Protein AF-A0A962V4N2-F1 (afdb_monomer)

Radius of gyration: 18.61 Å; Cα contacts (8 Å, |Δi|>4): 239; chains: 1; bounding box: 53×38×56 Å

Structure (mmCIF, N/CA/C/O backbone):
data_AF-A0A962V4N2-F1
#
_entry.id   AF-A0A962V4N2-F1
#
loop_
_atom_site.group_PDB
_atom_site.id
_atom_site.type_symbol
_atom_site.label_atom_id
_atom_site.label_alt_id
_atom_site.label_comp_id
_atom_site.label_asym_id
_atom_site.label_entity_id
_atom_site.label_seq_id
_atom_site.pdbx_PDB_ins_code
_atom_site.Cartn_x
_atom_site.Cartn_y
_atom_site.Cartn_z
_atom_site.occupancy
_atom_site.B_iso_or_equiv
_atom_site.auth_seq_id
_atom_site.auth_comp_id
_atom_site.auth_asym_id
_atom_site.auth_atom_id
_atom_site.pdbx_PDB_model_num
ATOM 1 N N . ASP A 1 1 ? -38.564 -11.977 -38.281 1.00 40.84 1 ASP A N 1
ATOM 2 C CA . ASP A 1 1 ? -37.226 -12.580 -38.420 1.00 40.84 1 ASP A CA 1
ATOM 3 C C . ASP A 1 1 ? -36.234 -11.695 -37.681 1.00 40.84 1 ASP A C 1
ATOM 5 O O . ASP A 1 1 ? -35.772 -10.714 -38.234 1.00 40.84 1 ASP A O 1
ATOM 9 N N . ASN A 1 2 ? -36.136 -11.725 -36.350 1.00 35.6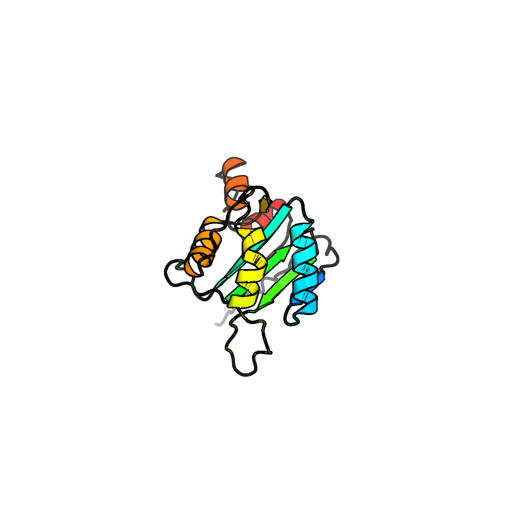9 2 ASN A N 1
ATOM 10 C CA . ASN A 1 2 ? -35.555 -12.769 -35.499 1.00 35.69 2 ASN A CA 1
ATOM 11 C C . ASN A 1 2 ? -34.309 -13.420 -36.109 1.00 35.69 2 ASN A C 1
ATOM 13 O O . ASN A 1 2 ? -34.449 -14.371 -36.862 1.00 35.69 2 ASN A O 1
ATOM 17 N N . ASP A 1 3 ? -33.128 -12.929 -35.730 1.00 38.16 3 ASP A N 1
ATOM 18 C CA . ASP A 1 3 ? -32.067 -13.835 -35.300 1.00 38.16 3 ASP A CA 1
ATOM 19 C C . ASP A 1 3 ? -31.132 -13.164 -34.288 1.00 38.16 3 ASP A C 1
ATOM 21 O O . ASP A 1 3 ? -30.413 -12.201 -34.549 1.00 38.16 3 ASP A O 1
ATOM 25 N N . ASN A 1 4 ? -31.238 -13.690 -33.074 1.00 39.47 4 ASN A N 1
ATOM 26 C CA . ASN A 1 4 ? -30.560 -13.318 -31.851 1.00 39.47 4 ASN A CA 1
ATOM 27 C C . ASN A 1 4 ? -29.319 -14.209 -31.719 1.00 39.47 4 ASN A C 1
ATOM 29 O O . ASN A 1 4 ? -29.412 -15.321 -31.201 1.00 39.47 4 ASN A O 1
ATOM 33 N N . ALA A 1 5 ? -28.161 -13.747 -32.187 1.00 37.78 5 ALA A N 1
ATOM 34 C CA . ALA A 1 5 ? -26.896 -14.440 -31.964 1.00 37.78 5 ALA A CA 1
ATOM 35 C C . ALA A 1 5 ? -26.243 -13.928 -30.670 1.00 37.78 5 ALA A C 1
ATOM 37 O O . ALA A 1 5 ? -25.378 -13.054 -30.679 1.00 37.78 5 ALA A O 1
ATOM 38 N N . LYS A 1 6 ? -26.677 -14.488 -29.534 1.00 36.00 6 LYS A N 1
ATOM 39 C CA . LYS A 1 6 ? -25.934 -14.431 -28.270 1.00 36.00 6 LYS A CA 1
ATOM 40 C C . LYS A 1 6 ? -24.615 -15.188 -28.446 1.00 36.00 6 LYS A C 1
ATOM 42 O O . LYS A 1 6 ? -24.590 -16.413 -28.387 1.00 36.00 6 LYS A O 1
ATOM 47 N N . GLY A 1 7 ? -23.524 -14.455 -28.643 1.00 29.81 7 GLY A N 1
ATOM 48 C CA . GLY A 1 7 ? -22.175 -14.976 -28.458 1.00 29.81 7 GLY A CA 1
ATOM 49 C C . GLY A 1 7 ? -21.923 -15.195 -26.971 1.00 29.81 7 GLY A C 1
ATOM 50 O O . GLY A 1 7 ? -21.587 -14.262 -26.249 1.00 29.81 7 GLY A O 1
ATOM 51 N N . THR A 1 8 ? -22.126 -16.420 -26.497 1.00 31.84 8 THR A N 1
ATOM 52 C CA . THR A 1 8 ? -21.687 -16.858 -25.172 1.00 31.84 8 THR A CA 1
ATOM 53 C C . THR A 1 8 ? -20.171 -17.032 -25.208 1.00 31.84 8 THR A C 1
ATOM 55 O O . THR A 1 8 ? -19.670 -18.116 -25.503 1.00 31.84 8 THR A O 1
ATOM 58 N N . GLY A 1 9 ? -19.434 -15.948 -24.962 1.00 30.20 9 GLY A N 1
ATOM 59 C CA . GLY A 1 9 ? -18.017 -16.030 -24.633 1.00 30.20 9 GLY A CA 1
ATOM 60 C C . GLY A 1 9 ? -17.889 -16.709 -23.277 1.00 30.20 9 GLY A C 1
ATOM 61 O O . GLY A 1 9 ? -18.187 -16.102 -22.253 1.00 30.20 9 GLY A O 1
ATOM 62 N N . SER A 1 10 ? -17.530 -17.992 -23.278 1.00 32.84 10 SER A N 1
ATOM 63 C CA . SER A 1 10 ? -17.130 -18.705 -22.073 1.00 32.84 10 SER A CA 1
ATOM 64 C C . SER A 1 10 ? -15.880 -18.026 -21.531 1.00 32.84 10 SER A C 1
ATOM 66 O O . SER A 1 10 ? -14.800 -18.161 -22.109 1.00 32.84 10 SER A O 1
ATOM 68 N N . ASP A 1 11 ? -16.037 -17.265 -20.456 1.00 40.06 11 ASP A N 1
ATOM 69 C CA . ASP A 1 11 ? -14.917 -16.647 -19.772 1.00 40.06 11 ASP A CA 1
ATOM 70 C C . ASP A 1 11 ? -14.190 -17.724 -18.961 1.00 40.06 11 ASP A C 1
ATOM 72 O O . ASP A 1 11 ? -14.441 -17.949 -17.780 1.00 40.06 11 ASP A O 1
ATOM 76 N N . THR A 1 12 ? -13.344 -18.492 -19.643 1.00 35.44 12 THR A N 1
ATOM 77 C CA . THR A 1 12 ? -12.423 -19.414 -18.990 1.00 35.44 12 THR A CA 1
ATOM 78 C C . THR A 1 12 ? -11.305 -18.578 -18.384 1.00 35.44 12 THR A C 1
ATOM 80 O O . THR A 1 12 ? -10.364 -18.185 -19.078 1.00 35.44 12 THR A O 1
ATOM 83 N N . ALA A 1 13 ? -11.437 -18.269 -17.093 1.00 44.91 13 ALA A N 1
ATOM 84 C CA . ALA A 1 13 ? -10.310 -17.877 -16.261 1.00 44.91 13 ALA A CA 1
ATOM 85 C C . ALA A 1 13 ? -9.249 -18.984 -16.366 1.00 44.91 13 ALA A C 1
ATOM 87 O O . ALA A 1 13 ? -9.507 -20.138 -16.018 1.00 44.91 13 ALA A O 1
ATOM 88 N N . ALA A 1 14 ? -8.095 -18.649 -16.941 1.00 43.16 14 ALA A N 1
ATOM 89 C CA . ALA A 1 14 ? -6.956 -19.548 -16.984 1.00 43.16 14 ALA A CA 1
ATOM 90 C C . ALA A 1 14 ? -6.366 -19.634 -15.574 1.00 43.16 14 ALA A C 1
ATOM 92 O O . ALA A 1 14 ? -6.106 -18.626 -14.922 1.00 43.16 14 ALA A O 1
ATOM 93 N N . THR A 1 15 ? -6.240 -20.865 -15.097 1.00 47.41 15 THR A N 1
ATOM 94 C CA . THR A 1 15 ? -5.679 -21.241 -13.807 1.00 47.41 15 THR A CA 1
ATOM 95 C C . THR A 1 15 ? -4.167 -21.404 -13.954 1.00 47.41 15 THR A C 1
ATOM 97 O O . THR A 1 15 ? -3.700 -22.484 -14.330 1.00 47.41 15 THR A O 1
ATOM 100 N N . GLY A 1 16 ? -3.395 -20.365 -13.625 1.00 49.38 16 GLY A N 1
ATOM 101 C CA . GLY A 1 16 ? -2.039 -20.575 -13.107 1.00 49.38 16 GLY A CA 1
ATOM 102 C C . GLY A 1 16 ? -2.098 -21.477 -11.861 1.00 49.38 16 GLY A C 1
ATOM 103 O O . GLY A 1 16 ? -3.190 -21.660 -11.307 1.00 49.38 16 GLY A O 1
ATOM 104 N N . PRO A 1 17 ? -0.989 -22.098 -11.412 1.00 44.53 17 PRO A N 1
ATOM 105 C CA . PRO A 1 17 ? -1.034 -22.908 -10.202 1.00 44.53 17 PRO A CA 1
ATOM 106 C C . PRO A 1 17 ? -1.558 -22.017 -9.079 1.00 44.53 17 PRO A C 1
ATOM 108 O O . PRO A 1 17 ? -0.932 -21.012 -8.746 1.00 44.53 17 PRO A O 1
ATOM 111 N N . ALA A 1 18 ? -2.735 -22.355 -8.550 1.00 51.75 18 ALA A N 1
ATOM 112 C CA . ALA A 1 18 ? -3.250 -21.750 -7.340 1.00 51.75 18 ALA A CA 1
ATOM 113 C C . ALA A 1 18 ? -2.258 -22.130 -6.242 1.00 51.75 18 ALA A C 1
ATOM 115 O O . ALA A 1 18 ? -2.332 -23.217 -5.673 1.00 51.75 18 ALA A O 1
ATOM 116 N N . ALA A 1 19 ? -1.255 -21.280 -6.024 1.00 58.72 19 ALA A N 1
ATOM 117 C CA . ALA A 1 19 ? -0.562 -21.265 -4.754 1.00 58.72 19 ALA A CA 1
ATOM 118 C C . ALA A 1 19 ? -1.657 -21.168 -3.685 1.00 58.72 19 ALA A C 1
ATOM 120 O O . ALA A 1 19 ? -2.626 -20.434 -3.891 1.00 58.72 19 ALA A O 1
ATOM 121 N N . ASP A 1 20 ? -1.555 -21.938 -2.602 1.00 77.19 20 ASP A N 1
ATOM 122 C CA . ASP A 1 20 ? -2.449 -21.742 -1.462 1.00 77.19 20 ASP A CA 1
ATOM 123 C C . ASP A 1 20 ? -2.354 -20.263 -1.060 1.00 77.19 20 ASP A C 1
ATOM 125 O O . ASP A 1 20 ? -1.293 -19.791 -0.650 1.00 77.19 20 ASP A O 1
ATOM 129 N N . MET A 1 21 ? -3.435 -19.516 -1.298 1.00 88.50 21 MET A N 1
ATOM 130 C CA . MET A 1 21 ? -3.514 -18.090 -1.002 1.00 88.50 21 MET A CA 1
ATOM 131 C C . MET A 1 21 ? -4.066 -17.930 0.414 1.00 88.50 21 MET A C 1
ATOM 133 O O . MET A 1 21 ? -5.220 -18.274 0.667 1.00 88.50 21 MET A O 1
ATOM 137 N N . ASP A 1 22 ? -3.250 -17.407 1.325 1.00 94.81 22 ASP A N 1
ATOM 138 C CA . ASP A 1 22 ? -3.643 -17.035 2.684 1.00 94.81 22 ASP A CA 1
ATOM 139 C C . ASP A 1 22 ? -3.789 -15.513 2.779 1.00 94.81 22 ASP A C 1
ATOM 141 O O . ASP A 1 22 ? -2.830 -14.773 3.026 1.00 94.81 22 ASP A O 1
ATOM 145 N N . TYR A 1 23 ? -5.009 -15.044 2.522 1.00 96.50 23 TYR A N 1
ATOM 146 C CA . TYR A 1 23 ? -5.371 -13.633 2.609 1.00 96.50 23 TYR A CA 1
ATOM 147 C C . TYR A 1 23 ? -6.212 -13.384 3.855 1.00 96.50 23 TYR A C 1
ATOM 149 O O . TYR A 1 23 ? -7.309 -13.926 4.008 1.00 96.50 23 TYR A O 1
ATOM 157 N N . GLN A 1 24 ? -5.695 -12.539 4.742 1.00 98.00 24 GLN A N 1
ATOM 158 C CA . GLN A 1 24 ? -6.270 -12.298 6.060 1.00 98.00 24 GLN A CA 1
ATOM 159 C C . GLN A 1 24 ? -6.921 -10.917 6.124 1.00 98.00 24 GLN A C 1
ATOM 161 O O . GLN A 1 24 ? -6.305 -9.914 5.769 1.00 98.00 24 GLN A O 1
ATOM 166 N N . ILE A 1 25 ? -8.152 -10.853 6.630 1.00 98.12 25 ILE A N 1
ATOM 167 C CA . ILE A 1 25 ? -8.798 -9.588 6.994 1.00 98.12 25 ILE A CA 1
ATOM 168 C C . ILE A 1 25 ? -8.493 -9.320 8.467 1.00 98.12 25 ILE A C 1
ATOM 170 O O . ILE A 1 25 ? -8.826 -10.125 9.336 1.00 98.12 25 ILE A O 1
ATOM 174 N N . ILE A 1 26 ? -7.847 -8.194 8.744 1.00 98.38 26 ILE A N 1
ATOM 175 C CA . ILE A 1 26 ? -7.315 -7.848 10.059 1.00 98.38 26 ILE A CA 1
ATOM 176 C C . ILE A 1 26 ? -8.234 -6.830 10.735 1.00 98.38 26 ILE A C 1
ATOM 178 O O . ILE A 1 26 ? -8.077 -5.624 10.565 1.00 98.38 26 ILE A O 1
ATOM 182 N N . THR A 1 27 ? -9.193 -7.324 11.516 1.00 97.69 27 THR A N 1
ATOM 183 C CA . THR A 1 27 ? -10.077 -6.497 12.363 1.00 97.69 27 THR A CA 1
ATOM 184 C C . THR A 1 27 ? -9.684 -6.524 13.840 1.00 97.69 27 THR A C 1
ATOM 186 O O . THR A 1 27 ? -10.172 -5.716 14.620 1.00 97.69 27 THR A O 1
ATOM 189 N N . GLU A 1 28 ? -8.792 -7.437 14.230 1.00 97.88 28 GLU A N 1
ATOM 190 C CA . GLU A 1 28 ? -8.372 -7.652 15.616 1.00 97.88 28 GLU A CA 1
ATOM 191 C C . GLU A 1 28 ? -6.982 -7.068 15.878 1.00 97.88 28 GLU A C 1
ATOM 193 O O . GLU A 1 28 ? -6.038 -7.293 15.114 1.00 97.88 28 GLU A O 1
ATOM 198 N N . GLN A 1 29 ? -6.826 -6.386 17.016 1.00 98.06 29 GLN A N 1
ATOM 199 C CA . GLN A 1 29 ? -5.575 -5.722 17.397 1.00 98.06 29 GLN A CA 1
ATOM 200 C C . GLN A 1 29 ? -4.390 -6.701 17.469 1.00 98.06 29 GLN A C 1
ATOM 202 O O . GLN A 1 29 ? -3.293 -6.395 17.006 1.00 98.06 29 GLN A O 1
ATOM 207 N N . SER A 1 30 ? -4.610 -7.908 17.995 1.00 98.12 30 SER A N 1
ATOM 208 C CA . SER A 1 30 ? -3.568 -8.938 18.110 1.00 98.12 30 SER A CA 1
ATOM 209 C C . SER A 1 30 ? -3.076 -9.441 16.748 1.00 98.12 30 SER A C 1
ATOM 211 O O . SER A 1 30 ? -1.887 -9.713 16.574 1.00 98.12 30 SER A O 1
ATOM 213 N N . ALA A 1 31 ? -3.974 -9.534 15.765 1.00 98.25 31 ALA A N 1
ATOM 214 C CA . ALA A 1 31 ? -3.628 -9.916 14.402 1.00 98.25 31 ALA A CA 1
ATOM 215 C C . ALA A 1 31 ? -2.854 -8.793 13.693 1.00 98.25 31 ALA A C 1
ATOM 217 O O . ALA A 1 31 ? -1.881 -9.064 12.986 1.00 98.25 31 ALA A O 1
ATOM 218 N N . PHE A 1 32 ? -3.222 -7.532 13.940 1.00 98.62 32 PHE A N 1
ATOM 219 C CA . PHE A 1 32 ? -2.476 -6.376 13.444 1.00 98.62 32 PHE A CA 1
ATOM 220 C C . PHE A 1 32 ? -1.057 -6.312 14.018 1.00 98.62 32 PHE A C 1
ATOM 222 O O . PHE A 1 32 ? -0.100 -6.163 13.262 1.00 98.62 32 PHE A O 1
ATOM 229 N N . GLU A 1 33 ? -0.892 -6.503 15.327 1.00 98.44 33 GLU A N 1
ATOM 230 C CA . GLU A 1 33 ? 0.427 -6.542 15.973 1.00 98.44 33 GLU A CA 1
ATOM 231 C C . GLU A 1 33 ? 1.305 -7.669 15.424 1.00 98.44 33 GLU A C 1
ATOM 233 O O . GLU A 1 33 ? 2.501 -7.475 15.188 1.00 98.44 33 GLU A O 1
ATOM 238 N N . HIS A 1 34 ? 0.712 -8.836 15.157 1.00 98.44 34 HIS A N 1
ATOM 239 C CA . HIS A 1 34 ? 1.416 -9.940 14.515 1.00 98.44 34 HIS A CA 1
ATOM 240 C C . HIS A 1 34 ? 1.940 -9.550 13.125 1.00 98.44 34 HIS A C 1
ATOM 242 O O . HIS A 1 34 ? 3.115 -9.768 12.823 1.00 98.44 34 HIS A O 1
ATOM 248 N N . TRP A 1 35 ? 1.105 -8.927 12.291 1.00 98.56 35 TRP A N 1
ATOM 249 C CA . TRP A 1 35 ? 1.521 -8.456 10.969 1.00 98.56 35 TRP A CA 1
ATOM 250 C C . TRP A 1 35 ? 2.537 -7.319 11.032 1.00 98.56 35 TRP A C 1
ATOM 252 O O . TRP A 1 35 ? 3.507 -7.338 10.277 1.00 98.56 35 TRP A O 1
ATOM 262 N N . LEU A 1 36 ? 2.399 -6.382 11.968 1.00 98.56 36 LEU A N 1
ATOM 263 C CA . LEU A 1 36 ? 3.372 -5.311 12.168 1.00 98.56 36 LEU A CA 1
ATOM 264 C C . LEU A 1 36 ? 4.773 -5.871 12.452 1.00 98.56 36 LEU A C 1
ATOM 266 O O . LEU A 1 36 ? 5.748 -5.421 11.849 1.00 98.56 36 LEU A O 1
ATOM 270 N N . LEU A 1 37 ? 4.880 -6.894 13.306 1.00 98.50 37 LEU A N 1
ATOM 271 C CA . LEU A 1 37 ? 6.151 -7.571 13.580 1.00 98.50 37 LEU A CA 1
ATOM 272 C C . LEU A 1 37 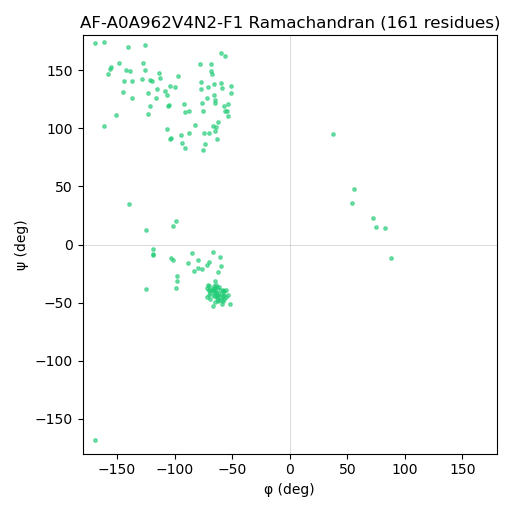? 6.727 -8.246 12.330 1.00 98.50 37 LEU A C 1
ATOM 274 O O . LEU A 1 37 ? 7.926 -8.133 12.068 1.00 98.50 37 LEU A O 1
ATOM 278 N N . ARG A 1 38 ? 5.883 -8.913 11.534 1.00 98.44 38 ARG A N 1
ATOM 279 C CA . ARG A 1 38 ? 6.303 -9.525 10.264 1.00 98.44 38 ARG A CA 1
ATOM 280 C C . ARG A 1 38 ? 6.863 -8.481 9.300 1.00 98.44 38 ARG A C 1
ATOM 282 O O . ARG A 1 38 ? 7.930 -8.692 8.731 1.00 98.44 38 ARG A O 1
ATOM 289 N N . LEU A 1 39 ? 6.186 -7.343 9.159 1.00 98.56 39 LEU A N 1
ATOM 290 C CA . LEU A 1 39 ? 6.625 -6.250 8.291 1.00 98.56 39 LEU A CA 1
ATOM 291 C C . LEU A 1 39 ? 7.935 -5.618 8.776 1.00 98.56 39 LEU A C 1
ATOM 293 O O . LEU A 1 39 ? 8.806 -5.300 7.973 1.00 98.56 39 LEU A O 1
ATOM 297 N N . GLN A 1 40 ? 8.117 -5.477 10.092 1.00 98.25 40 GLN A N 1
ATOM 298 C CA . GLN A 1 40 ? 9.366 -4.976 10.673 1.00 98.25 40 GLN A CA 1
ATOM 299 C C . GLN A 1 40 ? 10.558 -5.906 10.409 1.00 98.25 40 GLN A C 1
ATOM 301 O O . GLN A 1 40 ? 11.683 -5.420 10.248 1.00 98.25 40 GLN A O 1
ATOM 306 N N . GLN A 1 41 ? 10.331 -7.220 10.379 1.00 98.25 41 GLN A N 1
ATOM 307 C CA . GLN A 1 41 ? 11.362 -8.236 10.141 1.00 98.25 41 GLN A CA 1
ATOM 308 C C . GLN A 1 41 ? 11.664 -8.458 8.656 1.00 98.25 41 GLN A C 1
ATOM 310 O O . GLN A 1 41 ? 12.756 -8.920 8.329 1.00 98.25 41 GLN A O 1
ATOM 315 N N . ALA A 1 42 ? 10.728 -8.127 7.767 1.00 98.19 42 ALA A N 1
ATOM 316 C CA . ALA A 1 42 ? 10.907 -8.283 6.334 1.00 98.19 42 ALA A CA 1
ATOM 317 C C . ALA A 1 42 ? 12.003 -7.346 5.794 1.00 98.19 42 ALA A C 1
ATOM 319 O O . ALA A 1 42 ? 12.085 -6.169 6.158 1.00 98.19 42 ALA A O 1
ATOM 320 N N . GLU A 1 43 ? 12.840 -7.871 4.897 1.00 97.31 43 GLU A N 1
ATOM 321 C CA . GLU A 1 43 ? 13.798 -7.057 4.139 1.00 97.31 43 GLU A CA 1
ATOM 322 C C . GLU A 1 43 ? 13.080 -6.175 3.110 1.0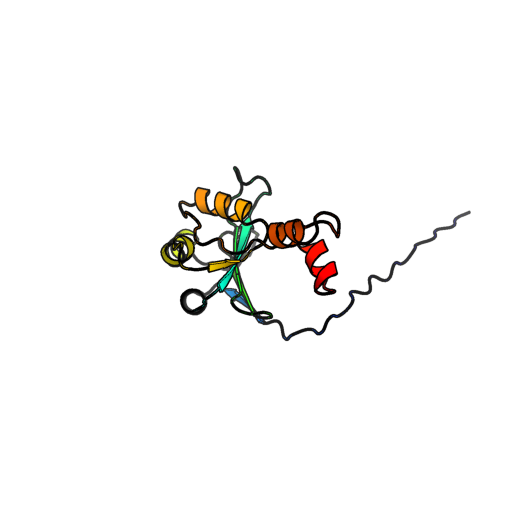0 97.31 43 GLU A C 1
ATOM 324 O O . GLU A 1 43 ? 13.477 -5.033 2.894 1.00 97.31 43 GLU A O 1
ATOM 329 N N . LEU A 1 44 ? 12.002 -6.701 2.522 1.00 98.50 44 LEU A N 1
ATOM 330 C CA . LEU A 1 44 ? 11.126 -6.055 1.551 1.00 98.50 44 LEU A CA 1
ATOM 331 C C . LEU A 1 44 ? 9.685 -6.510 1.797 1.00 98.50 44 LEU A C 1
ATOM 333 O O . LEU A 1 44 ? 9.450 -7.692 2.046 1.00 98.50 44 LEU A O 1
ATOM 337 N N . PHE A 1 45 ? 8.722 -5.601 1.667 1.00 98.69 45 PHE A N 1
ATOM 338 C CA . PHE A 1 45 ? 7.301 -5.949 1.654 1.00 98.69 45 PHE A CA 1
ATOM 339 C C . PHE A 1 45 ? 6.537 -5.150 0.595 1.00 98.69 45 PHE A C 1
ATOM 341 O O . PHE A 1 45 ? 6.901 -4.016 0.271 1.00 98.69 45 PHE A O 1
ATOM 348 N N . ALA A 1 46 ? 5.486 -5.757 0.048 1.00 98.62 46 ALA A N 1
ATOM 349 C CA . ALA A 1 46 ? 4.508 -5.078 -0.784 1.00 98.62 46 ALA A CA 1
ATOM 350 C C . ALA A 1 46 ? 3.557 -4.255 0.090 1.00 98.62 46 ALA A C 1
ATOM 352 O O . ALA A 1 46 ? 3.153 -4.719 1.159 1.00 98.62 46 ALA A O 1
ATOM 353 N N . PHE A 1 47 ? 3.213 -3.059 -0.373 1.00 98.31 47 PHE A N 1
ATOM 354 C CA . PHE A 1 47 ? 2.332 -2.112 0.300 1.00 98.31 47 PHE A CA 1
ATOM 355 C C . PHE A 1 47 ? 1.367 -1.482 -0.701 1.00 98.31 47 PHE A C 1
ATOM 357 O O . PHE A 1 47 ? 1.787 -1.153 -1.812 1.00 98.31 47 PHE A O 1
ATOM 364 N N . ASP A 1 48 ? 0.119 -1.287 -0.283 1.00 98.44 48 ASP A N 1
ATOM 365 C CA . ASP A 1 48 ? -0.919 -0.655 -1.095 1.00 98.44 48 ASP A CA 1
ATOM 366 C C . ASP A 1 48 ? -2.019 -0.021 -0.219 1.00 98.44 48 ASP A C 1
ATOM 368 O O . ASP A 1 48 ? -2.246 -0.428 0.932 1.00 98.44 48 ASP A O 1
ATOM 372 N N . THR A 1 49 ? -2.668 1.016 -0.750 1.00 98.38 49 THR A N 1
ATOM 373 C CA . THR A 1 49 ? -3.744 1.770 -0.096 1.00 98.38 49 THR A CA 1
ATOM 374 C C . THR A 1 49 ? -5.070 1.608 -0.831 1.00 98.38 49 THR A C 1
ATOM 376 O O . THR A 1 49 ? -5.166 1.822 -2.033 1.00 98.38 49 THR A O 1
ATOM 379 N N . GLU A 1 50 ? -6.135 1.348 -0.074 1.00 98.00 50 GLU A N 1
ATOM 380 C CA . GLU A 1 50 ? -7.507 1.390 -0.583 1.00 98.00 50 GLU A CA 1
ATOM 381 C C . GLU A 1 50 ? -8.155 2.715 -0.199 1.00 98.00 50 GLU A C 1
ATOM 383 O O . GLU A 1 50 ? -8.040 3.158 0.951 1.00 98.00 50 GLU A O 1
ATOM 388 N N . THR A 1 51 ? -8.851 3.356 -1.138 1.00 97.69 51 THR A N 1
ATOM 389 C CA . THR A 1 51 ? -9.351 4.723 -0.950 1.00 97.69 51 THR A CA 1
ATOM 390 C C . THR A 1 51 ? -10.751 4.952 -1.509 1.00 97.69 51 THR A C 1
ATOM 392 O O . THR A 1 51 ? -11.313 4.139 -2.239 1.00 97.69 51 THR A O 1
ATOM 395 N N . THR A 1 52 ? -11.326 6.106 -1.175 1.00 95.38 52 THR A N 1
ATOM 396 C CA . THR A 1 52 ? -12.650 6.526 -1.654 1.00 95.38 52 THR A CA 1
ATOM 397 C C . THR A 1 52 ? -12.662 7.101 -3.076 1.00 95.38 52 THR A C 1
ATOM 399 O O . THR A 1 52 ? -13.739 7.293 -3.642 1.00 95.38 52 THR A O 1
ATOM 402 N N . SER A 1 53 ? -11.505 7.438 -3.661 1.00 93.50 53 SER A N 1
ATOM 403 C CA . SER A 1 53 ? -11.441 8.193 -4.920 1.00 93.50 53 SER A CA 1
ATOM 404 C C . SER A 1 53 ? -10.126 8.002 -5.666 1.00 93.50 53 SER A C 1
ATOM 406 O O . SER A 1 53 ? -9.060 7.962 -5.069 1.00 93.50 53 SER A O 1
ATOM 408 N N . LEU A 1 54 ? -10.175 8.029 -6.998 1.00 89.75 54 LEU A N 1
ATOM 409 C CA . LEU A 1 54 ? -8.976 8.063 -7.845 1.00 89.75 54 LEU A CA 1
ATOM 410 C C . LEU A 1 54 ? -8.240 9.419 -7.805 1.00 89.75 54 LEU A C 1
ATOM 412 O O . LEU A 1 54 ? -7.078 9.497 -8.206 1.00 89.75 54 LEU A O 1
ATOM 416 N N . ASP A 1 55 ? -8.894 10.492 -7.350 1.00 89.69 55 ASP A N 1
ATOM 417 C CA . ASP A 1 55 ? -8.253 11.795 -7.144 1.00 89.69 55 ASP A CA 1
ATOM 418 C C . ASP A 1 55 ? -7.534 11.810 -5.79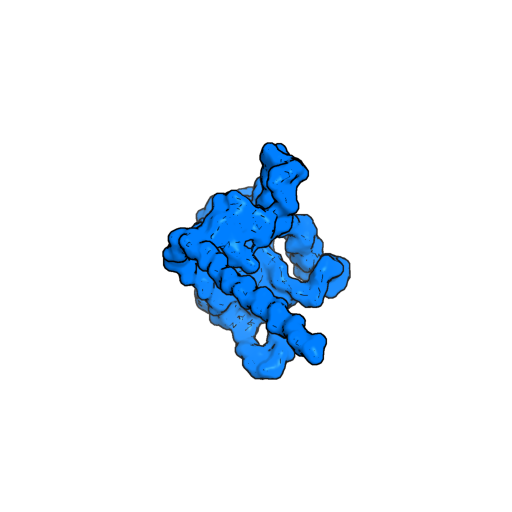1 1.00 89.69 55 ASP A C 1
ATOM 420 O O . ASP A 1 55 ? -8.163 11.984 -4.747 1.00 89.69 55 ASP A O 1
ATOM 424 N N . TYR A 1 56 ? -6.207 11.664 -5.810 1.00 83.38 56 TYR A N 1
ATOM 425 C CA . TYR A 1 56 ? -5.374 11.622 -4.603 1.00 83.38 56 TYR A CA 1
ATOM 426 C C . TYR A 1 56 ? -5.459 12.893 -3.738 1.00 83.38 56 TYR A C 1
ATOM 428 O O . TYR A 1 56 ? -5.099 12.851 -2.564 1.00 83.38 56 TYR A O 1
ATOM 436 N N . MET A 1 57 ? -5.934 14.023 -4.278 1.00 84.44 57 MET A N 1
ATOM 437 C CA . MET A 1 57 ? -6.143 15.249 -3.494 1.00 84.44 57 MET A CA 1
ATOM 438 C C . MET A 1 57 ? -7.406 15.184 -2.623 1.00 84.44 57 MET A C 1
ATOM 440 O O . MET A 1 57 ? -7.522 15.948 -1.668 1.00 84.44 57 MET A O 1
ATOM 444 N N . GLN A 1 58 ? -8.353 14.305 -2.964 1.00 88.88 58 GLN A N 1
ATOM 445 C CA . GLN A 1 58 ? -9.643 14.137 -2.281 1.00 88.88 58 GLN A CA 1
ATOM 446 C C . GLN A 1 58 ? -9.821 12.735 -1.686 1.00 88.88 58 GLN A C 1
ATOM 448 O O . GLN A 1 58 ? -10.795 12.487 -0.981 1.00 88.88 58 GLN A O 1
ATOM 453 N N . ALA A 1 59 ? -8.914 11.810 -2.002 1.00 92.25 59 ALA A N 1
ATOM 454 C CA . ALA A 1 59 ? -8.962 10.434 -1.551 1.00 92.25 59 ALA A CA 1
ATOM 455 C C . ALA A 1 59 ? -8.811 10.346 -0.029 1.00 92.25 59 ALA A C 1
ATOM 457 O O . ALA A 1 59 ? -7.823 10.808 0.551 1.00 92.25 59 ALA A O 1
ATOM 458 N N . GLU A 1 60 ? -9.782 9.699 0.607 1.00 93.38 60 GLU A N 1
ATOM 459 C CA . GLU A 1 60 ? -9.691 9.288 2.002 1.00 93.38 60 GLU A CA 1
ATOM 460 C C . GLU A 1 60 ? -9.250 7.829 2.081 1.00 93.38 60 GLU A C 1
ATOM 462 O O . GLU A 1 60 ? -9.611 7.015 1.231 1.00 93.38 60 GLU A O 1
ATOM 467 N N . LEU A 1 61 ? -8.459 7.507 3.106 1.00 97.06 61 LEU A N 1
ATOM 468 C CA . LEU A 1 61 ? -7.949 6.160 3.321 1.00 97.06 61 LEU A CA 1
ATOM 469 C C . LEU A 1 61 ? -9.057 5.267 3.886 1.00 97.06 61 LEU A C 1
ATOM 471 O O . LEU A 1 61 ? -9.558 5.555 4.975 1.00 97.06 61 LEU A O 1
ATOM 475 N N . VAL A 1 62 ? -9.362 4.185 3.167 1.00 98.19 62 VAL A N 1
ATOM 476 C CA . VAL A 1 62 ? -10.360 3.158 3.510 1.00 98.19 62 VAL A CA 1
ATOM 477 C C . VAL A 1 62 ? -9.718 1.930 4.142 1.00 98.19 62 VAL A C 1
ATOM 479 O O . VAL A 1 62 ? -10.278 1.350 5.075 1.00 98.19 62 VAL A O 1
ATOM 482 N N . GLY A 1 63 ? -8.535 1.541 3.672 1.00 98.44 63 GLY A N 1
ATOM 483 C CA . GLY A 1 63 ? -7.797 0.408 4.212 1.00 98.44 63 GLY A CA 1
ATOM 484 C C . GLY A 1 63 ? -6.372 0.333 3.685 1.00 98.44 63 GLY A C 1
ATOM 485 O O . GLY A 1 63 ? -5.972 1.103 2.814 1.00 98.44 63 GLY A O 1
ATOM 486 N N . LEU A 1 64 ? -5.603 -0.592 4.244 1.00 98.62 64 LEU A N 1
ATOM 487 C CA . LEU A 1 64 ? -4.201 -0.822 3.898 1.00 98.62 64 LEU A CA 1
ATOM 488 C C . LEU A 1 64 ? -4.003 -2.301 3.600 1.00 98.62 64 LEU A C 1
ATOM 490 O O . LEU A 1 64 ? -4.574 -3.139 4.302 1.00 98.62 64 LEU A O 1
ATOM 494 N N . SER A 1 65 ? -3.172 -2.630 2.617 1.00 98.62 65 SER A N 1
ATOM 495 C CA . SER A 1 65 ? -2.796 -4.014 2.357 1.00 98.62 65 SER A CA 1
ATOM 496 C C . SER A 1 65 ? -1.284 -4.217 2.338 1.00 98.62 65 SER A C 1
ATOM 498 O O . SER A 1 65 ? -0.503 -3.306 2.044 1.00 98.62 65 SER A O 1
ATOM 500 N N . PHE A 1 66 ? -0.870 -5.423 2.727 1.00 98.44 66 PHE A N 1
ATOM 501 C CA . PHE A 1 66 ? 0.535 -5.797 2.821 1.00 98.44 66 PHE A CA 1
ATOM 502 C C . PHE A 1 66 ? 0.772 -7.234 2.377 1.00 98.44 66 PHE A C 1
ATOM 504 O O . PHE A 1 66 ? -0.057 -8.111 2.611 1.00 98.44 66 PHE A O 1
ATOM 511 N N . SER A 1 67 ? 1.961 -7.499 1.842 1.00 98.44 67 SER A N 1
ATOM 512 C CA . SER A 1 67 ? 2.453 -8.860 1.619 1.00 98.44 67 SER A CA 1
ATOM 513 C C . SER A 1 67 ? 3.962 -8.925 1.841 1.00 98.44 67 SER A C 1
ATOM 515 O O . SER A 1 67 ? 4.712 -8.103 1.322 1.00 98.44 67 SER A O 1
ATOM 517 N N . VAL A 1 68 ? 4.423 -9.903 2.624 1.00 97.88 68 VAL A N 1
ATOM 518 C CA . VAL A 1 68 ? 5.862 -10.169 2.834 1.00 97.88 68 VAL A CA 1
ATOM 519 C C . VAL A 1 68 ? 6.365 -11.350 1.999 1.00 97.88 68 VAL A C 1
ATOM 521 O O . VAL A 1 68 ? 7.570 -11.545 1.880 1.00 97.88 68 VAL A O 1
ATOM 524 N N . GLN A 1 69 ? 5.453 -12.147 1.431 1.00 96.00 69 GLN A N 1
ATOM 525 C CA . GLN A 1 69 ? 5.769 -13.285 0.572 1.00 96.00 69 GLN A CA 1
ATOM 526 C C . GLN A 1 69 ? 4.606 -13.624 -0.364 1.00 96.00 69 GLN A C 1
ATOM 528 O O . GLN A 1 69 ? 3.441 -13.411 -0.032 1.00 96.00 69 GLN A O 1
ATOM 533 N N . ALA A 1 70 ? 4.926 -14.183 -1.533 1.00 94.38 70 ALA A N 1
ATOM 534 C CA . ALA A 1 70 ? 3.925 -14.587 -2.514 1.00 94.38 70 ALA A CA 1
ATOM 535 C C . ALA A 1 70 ? 2.941 -15.608 -1.920 1.00 94.38 70 ALA A C 1
ATOM 537 O O . ALA A 1 70 ? 3.355 -16.568 -1.276 1.00 94.38 70 ALA A O 1
ATOM 538 N N . GLY A 1 71 ? 1.648 -15.397 -2.166 1.00 93.69 71 GLY A N 1
ATOM 539 C CA . GLY A 1 71 ? 0.576 -16.233 -1.624 1.00 93.69 71 GLY A CA 1
ATOM 540 C C . GLY A 1 71 ? 0.069 -15.799 -0.248 1.00 93.69 71 GLY A C 1
ATOM 541 O O . GLY A 1 71 ? -0.999 -16.245 0.137 1.00 93.69 71 GLY A O 1
ATOM 542 N N . GLU A 1 72 ? 0.739 -14.883 0.457 1.00 96.81 72 GLU A N 1
ATOM 543 C CA . GLU A 1 72 ? 0.275 -14.403 1.764 1.00 96.81 72 GLU A CA 1
ATOM 544 C C . GLU A 1 72 ? 0.088 -12.891 1.781 1.00 96.81 72 GLU A C 1
ATOM 546 O O . GLU A 1 72 ? 0.995 -12.136 1.418 1.00 96.81 72 GLU A O 1
ATOM 551 N N . ALA A 1 73 ? -1.071 -12.435 2.248 1.00 98.06 73 ALA A N 1
ATOM 552 C CA . ALA A 1 73 ? -1.366 -11.014 2.358 1.00 98.06 73 ALA A CA 1
ATOM 553 C C . ALA A 1 73 ? -2.295 -10.708 3.534 1.00 98.06 73 ALA A C 1
ATOM 555 O O . ALA A 1 73 ? -3.074 -11.551 3.978 1.00 98.06 73 ALA A O 1
ATOM 556 N N . ALA A 1 74 ? -2.230 -9.472 4.014 1.00 98.56 74 ALA A N 1
ATOM 557 C CA . ALA A 1 74 ? -3.184 -8.927 4.965 1.00 98.56 74 ALA A CA 1
ATOM 558 C C . ALA A 1 74 ? -3.859 -7.692 4.397 1.00 98.56 74 ALA A C 1
ATOM 560 O O . ALA A 1 74 ? -3.204 -6.848 3.788 1.00 98.56 74 ALA A O 1
ATOM 561 N N . TYR A 1 75 ? -5.150 -7.571 4.680 1.00 98.75 75 TYR A N 1
ATOM 562 C CA . TYR A 1 75 ? -5.932 -6.366 4.484 1.00 98.75 75 TYR A CA 1
ATOM 563 C C . TYR A 1 75 ? -6.421 -5.843 5.833 1.00 98.75 75 TYR A C 1
ATOM 565 O O . TYR A 1 75 ? -7.057 -6.571 6.594 1.00 98.75 75 TYR A O 1
ATOM 573 N N . VAL A 1 76 ? -6.135 -4.577 6.125 1.00 98.75 76 VAL A N 1
ATOM 574 C CA . VAL A 1 76 ? -6.579 -3.871 7.328 1.00 98.75 76 VAL A CA 1
ATOM 575 C C . VAL A 1 76 ? -7.680 -2.880 6.924 1.00 98.75 76 VAL A C 1
ATOM 577 O O . VAL A 1 76 ? -7.358 -1.807 6.403 1.00 98.75 76 VAL A O 1
ATOM 580 N N . PRO A 1 77 ? -8.972 -3.214 7.110 1.00 98.50 77 PRO A N 1
ATOM 581 C CA . PRO A 1 77 ? -10.068 -2.269 6.903 1.00 98.50 77 PRO A CA 1
ATOM 582 C C . PRO A 1 77 ? -10.079 -1.208 8.013 1.00 98.50 77 PRO A C 1
ATOM 584 O O . PRO A 1 77 ? -9.927 -1.546 9.188 1.00 98.50 77 PRO A O 1
ATOM 587 N N . LEU A 1 78 ? -10.259 0.065 7.646 1.00 98.12 78 LEU A N 1
ATOM 588 C CA . LEU A 1 78 ? -10.185 1.198 8.580 1.00 98.12 78 LEU A CA 1
ATOM 589 C C . LEU A 1 78 ? -11.438 2.079 8.580 1.00 98.12 78 LEU A C 1
ATOM 591 O O . LEU A 1 78 ? -11.819 2.581 9.636 1.00 98.12 78 LEU A O 1
ATOM 595 N N . THR A 1 79 ? -12.062 2.320 7.421 1.00 97.50 79 THR A N 1
ATOM 596 C CA . THR A 1 79 ? -13.215 3.240 7.329 1.00 97.50 79 THR A CA 1
ATOM 597 C C . THR A 1 79 ? -14.335 2.761 6.405 1.00 97.50 79 THR A C 1
ATOM 599 O O . THR A 1 79 ? -14.983 3.571 5.745 1.00 97.50 79 THR A O 1
ATOM 602 N N . HIS A 1 80 ? -14.584 1.453 6.334 1.00 97.44 80 HIS A N 1
ATOM 603 C CA . HIS A 1 80 ? -15.795 0.945 5.680 1.00 97.44 80 HIS A CA 1
ATOM 604 C C . HIS A 1 80 ? -17.038 1.382 6.462 1.00 97.44 80 HIS A C 1
ATOM 606 O O . HIS A 1 80 ? -17.109 1.149 7.669 1.00 97.44 80 HIS A O 1
ATOM 612 N N . ASP A 1 81 ? -18.022 1.978 5.787 1.00 96.19 81 ASP A N 1
ATOM 613 C CA . ASP A 1 81 ? -19.169 2.656 6.414 1.00 96.19 81 ASP A CA 1
ATOM 614 C C . ASP A 1 81 ? -20.546 2.145 5.939 1.00 96.19 81 ASP A C 1
ATOM 616 O O . ASP A 1 81 ? -21.587 2.749 6.219 1.00 96.19 81 ASP A O 1
ATOM 620 N N . TYR A 1 82 ? -20.585 1.007 5.242 1.00 95.25 82 TYR A N 1
ATOM 621 C CA . TYR A 1 82 ? -21.835 0.410 4.775 1.00 95.25 82 TYR A CA 1
ATOM 622 C C . TYR A 1 82 ? -22.698 -0.135 5.936 1.00 95.25 82 TYR A C 1
ATOM 624 O O . TYR A 1 82 ? -22.180 -0.501 6.996 1.00 95.25 82 TYR A O 1
ATOM 632 N N . PRO A 1 83 ? -24.032 -0.249 5.761 1.00 96.88 83 PRO A N 1
ATOM 633 C CA . PRO A 1 83 ? -24.908 -0.800 6.792 1.00 96.88 83 PRO A CA 1
ATOM 634 C C . PRO A 1 83 ? -24.493 -2.215 7.214 1.00 96.88 83 PRO A C 1
ATOM 636 O O . PRO A 1 83 ? -24.506 -3.141 6.404 1.00 96.88 83 PRO A O 1
ATOM 639 N N . GLY A 1 84 ? -24.162 -2.384 8.495 1.00 95.19 84 GLY A N 1
ATOM 640 C CA . GLY A 1 84 ? -23.702 -3.663 9.040 1.00 95.19 84 GLY A CA 1
ATOM 641 C C . GLY A 1 84 ? -22.212 -3.945 8.836 1.00 95.19 84 GLY A C 1
ATOM 642 O O . GLY A 1 84 ? -21.807 -5.090 9.029 1.00 95.19 84 GLY A O 1
ATOM 643 N N . ALA A 1 85 ? -21.409 -2.939 8.464 1.00 94.38 85 ALA A N 1
ATOM 644 C CA . ALA A 1 85 ? -19.955 -3.050 8.470 1.00 94.38 85 ALA A CA 1
ATOM 645 C C . ALA A 1 85 ? -19.460 -3.575 9.833 1.00 94.38 85 ALA A C 1
ATOM 647 O O . ALA A 1 85 ? -19.901 -3.065 10.872 1.00 94.38 85 ALA A O 1
ATOM 648 N N . PRO A 1 86 ? -18.587 -4.601 9.848 1.00 93.56 86 PRO A N 1
ATOM 649 C CA . PRO A 1 86 ? -17.984 -5.092 11.079 1.00 93.56 86 PRO A CA 1
ATOM 650 C C . PRO A 1 86 ? -17.178 -4.009 11.801 1.00 93.56 86 PRO A C 1
ATOM 652 O O . PRO A 1 86 ? -16.808 -2.983 11.220 1.00 93.56 86 PRO A O 1
ATOM 655 N N . GLU A 1 87 ? -16.871 -4.273 13.070 1.00 95.75 87 GLU A N 1
ATOM 656 C CA . GLU A 1 87 ? -15.920 -3.462 13.824 1.00 95.75 87 GLU A CA 1
ATOM 657 C C . GLU A 1 87 ? -14.545 -3.484 13.138 1.00 95.75 87 GLU A C 1
ATOM 659 O O . GLU A 1 87 ? -14.104 -4.507 12.609 1.00 95.75 87 GLU A O 1
ATOM 664 N N . GLN A 1 88 ? -13.905 -2.320 13.100 1.00 98.31 88 GLN A N 1
ATOM 665 C CA . GLN A 1 88 ? -12.635 -2.072 12.427 1.00 98.31 88 GLN A CA 1
ATOM 666 C C . GLN A 1 88 ? -11.675 -1.419 13.414 1.00 98.31 88 GLN A C 1
ATOM 668 O O . GLN A 1 88 ? -12.098 -0.780 14.380 1.00 98.31 88 GLN A O 1
ATOM 673 N N . LEU A 1 89 ? -10.379 -1.560 13.152 1.00 98.25 89 LEU A N 1
ATOM 674 C CA . LEU A 1 89 ? -9.360 -0.896 13.952 1.00 98.25 89 LEU A CA 1
ATOM 675 C C . LEU A 1 89 ? -9.415 0.619 13.742 1.00 98.25 89 LEU A C 1
ATOM 677 O O . LEU A 1 89 ? -9.736 1.107 12.657 1.00 98.25 89 LEU A O 1
ATOM 681 N N . ASP A 1 90 ? -9.054 1.372 14.780 1.00 98.06 90 ASP A N 1
ATOM 682 C CA . ASP A 1 90 ? -8.979 2.825 14.678 1.00 98.06 90 ASP A CA 1
ATOM 683 C C . ASP A 1 90 ? -7.872 3.238 13.693 1.00 98.06 90 ASP A C 1
ATOM 685 O O . ASP A 1 90 ? -6.693 2.914 13.867 1.00 98.06 90 ASP A O 1
ATOM 689 N N . ARG A 1 91 ? -8.257 3.992 12.656 1.00 97.75 91 ARG A N 1
ATOM 690 C CA . ARG A 1 91 ? -7.348 4.457 11.597 1.00 97.75 91 ARG A CA 1
ATOM 691 C C . ARG A 1 91 ? -6.131 5.186 12.153 1.00 97.75 91 ARG A C 1
ATOM 693 O O . ARG A 1 91 ? -5.023 4.974 11.666 1.00 97.75 91 ARG A O 1
ATOM 700 N N . GLN A 1 92 ? -6.325 6.066 13.133 1.00 97.56 92 GLN A N 1
ATOM 701 C CA . GLN A 1 92 ? -5.235 6.874 13.664 1.00 97.56 92 GLN A CA 1
ATOM 702 C C . GLN A 1 92 ? -4.247 6.006 14.449 1.00 97.56 92 GLN A C 1
ATOM 704 O O . GLN A 1 92 ? -3.040 6.166 14.282 1.00 97.56 92 GLN A O 1
ATOM 709 N N . GLN A 1 93 ? -4.739 5.062 15.252 1.00 98.06 93 GLN A N 1
ATOM 710 C CA . GLN A 1 93 ? -3.898 4.117 15.990 1.00 98.06 93 GLN A CA 1
ATOM 711 C C . GLN A 1 93 ? -3.095 3.208 15.053 1.00 98.06 93 GLN A C 1
ATOM 713 O O . GLN A 1 93 ? -1.892 3.034 15.257 1.00 98.06 93 GLN A O 1
ATOM 718 N N . VAL A 1 94 ? -3.726 2.680 14.000 1.00 98.50 94 VAL A N 1
ATOM 719 C CA . VAL A 1 94 ? -3.050 1.850 12.991 1.00 98.50 94 VAL A CA 1
ATOM 720 C C . VAL A 1 94 ? -1.959 2.640 12.265 1.00 98.50 94 VAL A C 1
ATOM 722 O O . VAL A 1 94 ? -0.829 2.161 12.148 1.00 98.50 94 VAL A O 1
ATOM 725 N N . LEU A 1 95 ? -2.263 3.861 11.811 1.00 98.38 95 LEU A N 1
ATOM 726 C CA . LEU A 1 95 ? -1.287 4.706 11.121 1.00 98.38 95 LEU A CA 1
ATOM 727 C C . LEU A 1 95 ? -0.122 5.105 12.029 1.00 98.38 95 LEU A C 1
ATOM 729 O O . LEU A 1 95 ? 1.021 5.057 11.585 1.00 98.38 95 LEU A O 1
ATOM 733 N N . GLU A 1 96 ? -0.378 5.442 13.293 1.00 98.25 96 GLU A N 1
ATOM 734 C CA . GLU A 1 96 ? 0.682 5.776 14.249 1.00 98.25 96 GLU A CA 1
ATOM 735 C C . GLU A 1 96 ? 1.597 4.570 14.517 1.00 98.25 96 GLU A C 1
ATOM 737 O O . GLU A 1 96 ? 2.821 4.705 14.516 1.00 98.25 96 GLU A O 1
ATOM 742 N N . ALA A 1 97 ? 1.029 3.367 14.654 1.00 98.25 97 ALA A N 1
ATOM 743 C CA . ALA A 1 97 ? 1.803 2.139 14.829 1.00 98.25 97 ALA A CA 1
ATOM 744 C C . ALA A 1 97 ? 2.670 1.800 13.600 1.00 98.25 97 ALA A C 1
ATOM 746 O O . ALA A 1 97 ? 3.808 1.343 13.740 1.00 98.25 97 ALA A O 1
ATOM 747 N N . LEU A 1 98 ? 2.160 2.053 12.390 1.00 98.31 98 LEU A N 1
ATOM 748 C CA . LEU A 1 98 ? 2.888 1.843 11.135 1.00 98.31 98 LEU A CA 1
ATOM 749 C C . LEU A 1 98 ? 3.881 2.962 10.813 1.00 98.31 98 LEU A C 1
ATOM 751 O O . LEU A 1 98 ? 4.803 2.740 10.028 1.00 98.31 98 LEU A O 1
ATOM 755 N N . ARG A 1 99 ? 3.723 4.150 11.401 1.00 97.81 99 ARG A N 1
ATOM 756 C CA . ARG A 1 99 ? 4.455 5.361 11.018 1.00 97.81 99 ARG A CA 1
ATOM 757 C C . ARG A 1 99 ? 5.960 5.156 10.979 1.00 97.81 99 ARG A C 1
ATOM 759 O O . ARG A 1 99 ? 6.586 5.423 9.961 1.00 97.81 99 ARG A O 1
ATOM 766 N N . THR A 1 100 ? 6.526 4.607 12.054 1.00 97.06 100 THR A N 1
ATOM 767 C CA . THR A 1 100 ? 7.976 4.365 12.142 1.00 97.06 100 THR A CA 1
ATOM 768 C C . THR A 1 100 ? 8.463 3.476 10.998 1.00 97.06 100 THR A C 1
ATOM 770 O O . THR A 1 100 ? 9.515 3.731 10.426 1.00 97.06 100 THR A O 1
ATOM 773 N N . LEU A 1 101 ? 7.690 2.453 10.629 1.00 98.12 101 LEU A N 1
ATOM 774 C CA . LEU A 1 101 ? 8.033 1.537 9.545 1.00 98.12 101 LEU A CA 1
ATOM 775 C C . LEU A 1 101 ? 7.893 2.199 8.163 1.00 98.12 101 LEU A C 1
ATOM 777 O O . LEU A 1 101 ? 8.766 2.046 7.304 1.00 98.12 101 LEU A O 1
ATOM 781 N N . LEU A 1 102 ? 6.793 2.919 7.929 1.00 98.50 102 LEU A N 1
ATOM 782 C CA . LEU A 1 102 ? 6.493 3.536 6.635 1.00 98.50 102 LEU A CA 1
ATOM 783 C C . LEU A 1 102 ? 7.413 4.726 6.334 1.00 98.50 102 LEU A C 1
ATOM 785 O O . LEU A 1 102 ? 7.823 4.890 5.186 1.00 98.50 102 LEU A O 1
ATOM 789 N N . GLU A 1 103 ? 7.803 5.497 7.349 1.00 98.69 103 GLU A N 1
ATOM 790 C CA . GLU A 1 103 ? 8.690 6.661 7.212 1.00 98.69 103 GLU A CA 1
ATOM 791 C C . GLU A 1 103 ? 10.190 6.300 7.239 1.00 98.69 103 GLU A C 1
ATOM 793 O O . GLU A 1 103 ? 11.030 7.155 6.956 1.00 98.69 103 GLU A O 1
ATOM 798 N N . ASP A 1 104 ? 10.558 5.046 7.532 1.00 98.50 104 ASP A N 1
ATOM 799 C CA . ASP A 1 104 ? 11.956 4.596 7.530 1.00 98.50 104 ASP A CA 1
ATOM 800 C C . ASP A 1 104 ? 12.486 4.402 6.090 1.00 98.50 104 ASP A C 1
ATOM 802 O O . ASP A 1 104 ? 12.030 3.494 5.382 1.00 98.50 104 ASP A O 1
ATOM 806 N N . PRO A 1 105 ? 13.477 5.198 5.629 1.00 98.31 105 PRO A N 1
ATOM 807 C CA . PRO A 1 105 ? 14.035 5.070 4.284 1.00 98.31 105 PRO A CA 1
ATOM 808 C C . PRO A 1 105 ? 14.868 3.797 4.076 1.00 98.31 105 PRO A C 1
ATOM 810 O O . PRO A 1 105 ? 15.163 3.453 2.934 1.00 98.31 105 PRO A O 1
ATOM 813 N N . THR A 1 106 ? 15.265 3.111 5.151 1.00 97.75 106 THR A N 1
ATOM 814 C CA . THR A 1 106 ? 16.039 1.861 5.107 1.00 97.75 106 THR A CA 1
ATOM 815 C C . THR A 1 106 ? 15.157 0.620 5.010 1.00 97.75 106 THR A C 1
ATOM 817 O O . THR A 1 106 ? 15.640 -0.452 4.650 1.00 97.75 106 THR A O 1
ATOM 820 N N . LYS A 1 107 ? 13.858 0.756 5.295 1.00 98.19 107 LYS A N 1
ATOM 821 C CA . LYS A 1 107 ? 12.872 -0.313 5.129 1.00 98.19 107 LYS A CA 1
ATOM 822 C C . LYS A 1 107 ? 12.332 -0.272 3.715 1.00 98.19 107 LYS A C 1
ATOM 824 O O . LYS A 1 107 ? 11.690 0.708 3.345 1.00 98.19 107 LYS A O 1
ATOM 829 N N . ALA A 1 108 ? 12.598 -1.317 2.941 1.00 98.50 108 ALA A N 1
ATOM 830 C CA . ALA A 1 108 ? 12.229 -1.362 1.540 1.00 98.50 108 ALA A CA 1
ATOM 831 C C . ALA A 1 108 ? 10.742 -1.654 1.349 1.00 98.50 108 ALA A C 1
ATOM 833 O O . ALA A 1 108 ? 10.198 -2.593 1.936 1.00 98.50 108 ALA A O 1
ATOM 834 N N . LYS A 1 109 ? 10.109 -0.877 0.471 1.00 98.69 109 LYS A N 1
ATOM 835 C CA . LYS A 1 109 ? 8.735 -1.092 0.021 1.00 98.69 109 LYS A CA 1
ATOM 836 C C . LYS A 1 109 ? 8.676 -1.318 -1.483 1.00 98.69 109 LYS A C 1
ATOM 838 O O . LYS A 1 109 ? 9.391 -0.674 -2.262 1.00 98.69 109 LYS A O 1
ATOM 843 N N . LEU A 1 110 ? 7.802 -2.246 -1.847 1.00 98.44 110 LEU A N 1
ATOM 844 C CA . LEU A 1 110 ? 7.388 -2.601 -3.196 1.00 98.44 110 LEU A CA 1
ATOM 845 C C . LEU A 1 110 ? 5.917 -2.212 -3.366 1.00 98.44 110 LEU A C 1
ATOM 847 O O . LEU A 1 110 ? 5.125 -2.378 -2.447 1.00 98.44 110 LEU A O 1
ATOM 851 N N . GLY A 1 111 ? 5.535 -1.748 -4.547 1.00 98.38 111 GLY A N 1
ATOM 852 C CA . GLY A 1 111 ? 4.131 -1.534 -4.882 1.00 98.38 111 GLY A CA 1
ATOM 853 C C . GLY A 1 111 ? 3.946 -1.262 -6.366 1.00 98.38 111 GLY A C 1
ATOM 854 O O . GLY A 1 111 ? 4.869 -1.447 -7.166 1.00 98.38 111 GLY A O 1
ATOM 855 N N . GLN A 1 112 ? 2.753 -0.825 -6.739 1.00 98.25 112 GLN A N 1
ATOM 856 C CA . GLN A 1 112 ? 2.389 -0.453 -8.103 1.00 98.25 112 GLN A CA 1
ATOM 857 C C . GLN A 1 112 ? 1.941 1.003 -8.087 1.00 98.25 112 GLN A C 1
ATOM 859 O O . GLN A 1 112 ? 0.948 1.320 -7.449 1.00 98.25 112 GLN A O 1
ATOM 864 N N . ASN A 1 113 ? 2.631 1.885 -8.817 1.00 97.50 113 ASN A N 1
ATOM 865 C CA . ASN A 1 113 ? 2.296 3.313 -8.843 1.00 97.50 113 ASN A CA 1
ATOM 866 C C . ASN A 1 113 ? 2.274 3.955 -7.433 1.00 97.50 113 ASN A C 1
ATOM 868 O O . ASN A 1 113 ? 1.391 4.754 -7.115 1.00 97.50 113 ASN A O 1
ATOM 872 N N . LEU A 1 114 ? 3.315 3.697 -6.629 1.00 97.56 114 LEU A N 1
ATOM 873 C CA . LEU A 1 114 ? 3.431 4.128 -5.221 1.00 97.56 114 LEU A CA 1
ATOM 874 C C . LEU A 1 114 ? 3.406 5.651 -5.016 1.00 97.56 114 LEU A C 1
ATOM 876 O O . LEU A 1 114 ? 3.286 6.140 -3.894 1.00 97.56 114 LEU A O 1
ATOM 880 N N . LYS A 1 115 ? 3.500 6.431 -6.098 1.00 96.50 115 LYS A N 1
ATOM 881 C CA . LYS A 1 115 ? 3.220 7.872 -6.083 1.00 96.50 115 LYS A CA 1
ATOM 882 C C . LYS A 1 115 ? 1.816 8.160 -5.537 1.00 96.50 115 LYS A C 1
ATOM 884 O O . LYS A 1 115 ? 1.636 9.156 -4.841 1.00 96.50 115 LYS A O 1
ATOM 889 N N . TYR A 1 116 ? 0.828 7.340 -5.893 1.00 97.31 116 TYR A N 1
ATOM 890 C CA . TYR A 1 116 ? -0.545 7.513 -5.431 1.00 97.31 116 TYR A CA 1
ATOM 891 C C . TYR A 1 116 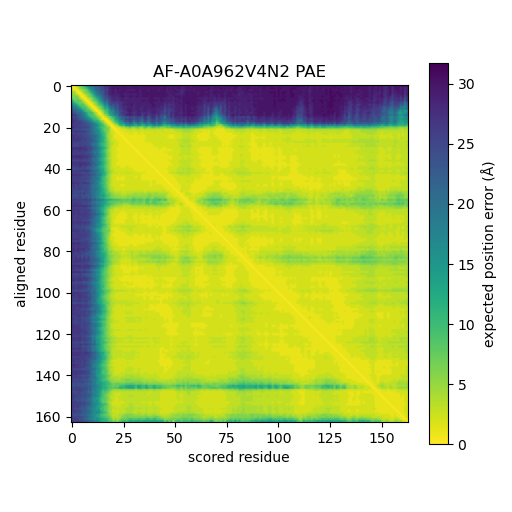? -0.642 7.266 -3.920 1.00 97.31 116 TYR A C 1
ATOM 893 O O . TYR A 1 116 ? -1.049 8.166 -3.186 1.00 97.31 116 TYR A O 1
ATOM 901 N N . ASP A 1 117 ? -0.150 6.119 -3.451 1.00 98.00 117 ASP A N 1
ATOM 902 C CA . ASP A 1 117 ? -0.137 5.742 -2.033 1.00 98.00 117 ASP A CA 1
ATOM 903 C C . ASP A 1 117 ? 0.621 6.749 -1.169 1.00 98.00 117 ASP A C 1
ATOM 905 O O . ASP A 1 117 ? 0.184 7.104 -0.073 1.00 98.00 117 ASP A O 1
ATOM 909 N N . TRP A 1 118 ? 1.739 7.270 -1.686 1.00 97.44 118 TRP A N 1
ATOM 910 C CA . TRP A 1 118 ? 2.501 8.328 -1.031 1.00 97.44 118 TRP A CA 1
ATOM 911 C C . TRP A 1 118 ? 1.638 9.569 -0.769 1.00 97.44 118 TRP A C 1
ATOM 913 O O . TRP A 1 118 ? 1.642 10.086 0.346 1.00 97.44 118 TRP A O 1
ATOM 923 N N . HIS A 1 119 ? 0.870 10.033 -1.763 1.00 96.75 119 HIS A N 1
ATOM 924 C CA . HIS A 1 119 ? -0.014 11.191 -1.602 1.00 96.75 119 HIS A CA 1
ATOM 925 C C . HIS A 1 119 ? -1.144 10.922 -0.608 1.00 96.75 119 HIS A C 1
ATOM 927 O O . HIS A 1 119 ? -1.420 11.769 0.241 1.00 96.75 119 HIS A O 1
ATOM 933 N N . VAL A 1 120 ? -1.768 9.744 -0.688 1.00 96.81 120 VAL A N 1
ATOM 934 C CA . VAL A 1 120 ? -2.840 9.343 0.230 1.00 96.81 120 VAL A CA 1
ATOM 935 C C . VAL A 1 120 ? -2.330 9.359 1.666 1.00 96.81 120 VAL A C 1
ATOM 93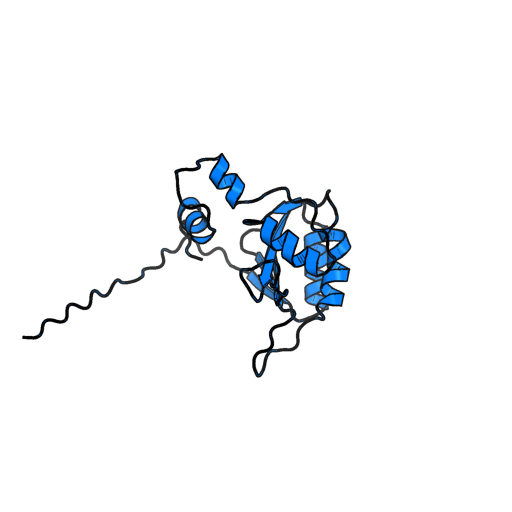7 O O . VAL A 1 120 ? -2.922 10.018 2.515 1.00 96.81 120 VAL A O 1
ATOM 940 N N . LEU A 1 121 ? -1.198 8.709 1.946 1.00 97.25 121 LEU A N 1
ATOM 941 C CA . LEU A 1 121 ? -0.601 8.696 3.283 1.00 97.25 121 LEU A CA 1
ATOM 942 C C . LEU A 1 121 ? -0.169 10.088 3.754 1.00 97.25 121 LEU A C 1
ATOM 944 O O . LEU A 1 121 ? -0.348 10.419 4.930 1.00 97.25 121 LEU A O 1
ATOM 948 N N . HIS A 1 122 ? 0.331 10.928 2.845 1.00 95.81 122 HIS A N 1
ATOM 949 C CA . HIS A 1 122 ? 0.717 12.299 3.168 1.00 95.81 122 HIS A CA 1
ATOM 950 C C . HIS A 1 122 ? -0.474 13.127 3.673 1.00 95.81 122 HIS A C 1
ATOM 952 O O . HIS A 1 122 ? -0.319 13.903 4.618 1.00 95.81 122 HIS A O 1
ATOM 958 N N . ASN A 1 123 ? -1.678 12.908 3.126 1.00 93.69 123 ASN A N 1
ATOM 959 C CA . ASN A 1 123 ? -2.910 13.546 3.610 1.00 93.69 123 ASN A CA 1
ATOM 960 C C . ASN A 1 123 ? -3.252 13.154 5.060 1.00 93.69 123 ASN A C 1
ATOM 962 O O . ASN A 1 123 ? -3.915 13.916 5.761 1.00 93.69 123 ASN A O 1
ATOM 966 N N . HIS A 1 124 ? -2.762 12.002 5.529 1.00 95.12 124 HIS A N 1
ATOM 967 C CA . HIS A 1 124 ? -2.908 11.525 6.910 1.00 95.12 124 HIS A CA 1
ATOM 968 C C . HIS A 1 124 ? -1.643 11.741 7.757 1.00 95.12 124 HIS A C 1
ATOM 970 O O . HIS A 1 124 ? -1.502 11.164 8.833 1.00 95.12 124 HIS A O 1
ATOM 976 N N . GLY A 1 125 ? -0.716 12.589 7.296 1.00 95.44 125 GLY A N 1
ATOM 977 C CA . GLY A 1 125 ? 0.478 12.976 8.048 1.00 95.44 125 GLY A CA 1
ATOM 978 C C . GLY A 1 125 ? 1.579 11.915 8.112 1.00 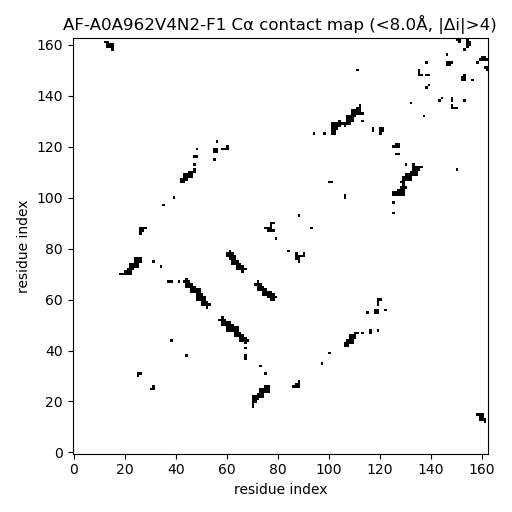95.44 125 GLY A C 1
ATOM 979 O O . GLY A 1 125 ? 2.481 12.055 8.939 1.00 95.44 125 GLY A O 1
ATOM 980 N N . VAL A 1 126 ? 1.525 10.887 7.259 1.00 97.94 126 VAL A N 1
ATOM 981 C CA . VAL A 1 126 ? 2.554 9.844 7.143 1.00 97.94 126 VAL A CA 1
ATOM 982 C C . VAL A 1 126 ? 3.377 10.087 5.880 1.00 97.94 126 VAL A C 1
ATOM 984 O O . VAL A 1 126 ? 2.854 10.081 4.767 1.00 97.94 126 VAL A O 1
ATOM 987 N N . ASN A 1 127 ? 4.685 10.291 6.030 1.00 97.88 127 ASN A N 1
ATOM 988 C CA . ASN A 1 127 ? 5.587 10.509 4.899 1.00 97.88 127 ASN A CA 1
ATOM 989 C C . ASN A 1 127 ? 6.232 9.197 4.432 1.00 97.88 127 ASN A C 1
ATOM 991 O O . ASN A 1 127 ? 7.336 8.859 4.860 1.00 97.88 127 ASN A O 1
ATOM 995 N N . LEU A 1 128 ? 5.559 8.472 3.534 1.00 98.31 128 LEU A N 1
ATOM 996 C CA . LEU A 1 128 ? 6.065 7.204 3.003 1.00 98.31 128 LEU A CA 1
ATOM 997 C C . LEU A 1 128 ? 7.482 7.370 2.417 1.00 98.31 128 LEU A C 1
ATOM 999 O O . LEU A 1 128 ? 7.715 8.147 1.491 1.00 98.31 128 LEU A O 1
ATOM 1003 N N . ALA A 1 129 ? 8.433 6.616 2.960 1.00 98.44 129 ALA A N 1
ATOM 1004 C CA . ALA A 1 129 ? 9.829 6.576 2.538 1.00 98.44 129 ALA A CA 1
ATOM 1005 C C . ALA A 1 129 ? 10.250 5.134 2.236 1.00 98.44 129 ALA A C 1
ATOM 1007 O O . ALA A 1 129 ? 9.508 4.194 2.503 1.00 98.44 129 ALA A O 1
ATOM 1008 N N . GLY A 1 130 ? 11.447 4.934 1.680 1.00 98.12 130 GLY A N 1
ATOM 1009 C CA . GLY A 1 130 ? 11.950 3.585 1.386 1.00 98.12 130 GLY A CA 1
ATOM 1010 C C . GLY A 1 130 ? 11.247 2.906 0.204 1.00 98.12 130 GLY A C 1
ATOM 1011 O O . GLY A 1 130 ? 11.255 1.683 0.102 1.00 98.12 130 GLY A O 1
ATOM 1012 N N . ILE A 1 131 ? 10.641 3.687 -0.698 1.00 98.06 131 ILE A N 1
ATOM 1013 C CA . ILE A 1 131 ? 10.099 3.202 -1.975 1.00 98.06 131 ILE A CA 1
ATOM 1014 C C . ILE A 1 131 ? 11.270 2.699 -2.830 1.00 98.06 131 ILE A C 1
ATOM 1016 O O . ILE A 1 131 ? 11.978 3.490 -3.453 1.00 98.06 131 ILE A O 1
ATOM 1020 N N . GLN A 1 132 ? 11.502 1.386 -2.825 1.00 98.19 132 GLN A N 1
ATOM 1021 C CA . GLN A 1 132 ? 12.614 0.765 -3.550 1.00 98.19 132 GLN A CA 1
ATOM 1022 C C . GLN A 1 132 ? 12.163 0.200 -4.898 1.00 98.19 132 GLN A C 1
ATOM 1024 O O . GLN A 1 132 ? 12.938 0.175 -5.859 1.00 98.19 132 G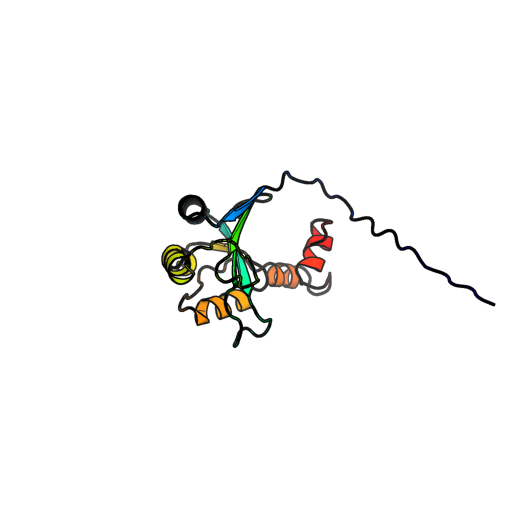LN A O 1
ATOM 1029 N N . HIS A 1 133 ? 10.911 -0.250 -4.979 1.00 98.38 133 HIS A N 1
ATOM 1030 C CA . HIS A 1 133 ? 10.386 -0.925 -6.154 1.00 98.38 133 HIS A CA 1
ATOM 1031 C C . HIS A 1 133 ? 8.980 -0.432 -6.505 1.00 98.38 133 HIS A C 1
ATOM 1033 O O . HIS A 1 133 ? 8.068 -0.483 -5.686 1.00 98.38 133 HIS A O 1
ATOM 1039 N N . ASP A 1 134 ? 8.810 0.002 -7.753 1.00 98.56 134 ASP A N 1
ATOM 1040 C CA . ASP A 1 134 ? 7.511 0.317 -8.347 1.00 98.56 134 ASP A CA 1
ATOM 1041 C C . ASP A 1 134 ? 7.346 -0.534 -9.609 1.00 98.56 134 ASP A C 1
ATOM 1043 O O . ASP A 1 134 ? 8.094 -0.378 -10.579 1.00 98.56 134 ASP A O 1
ATOM 1047 N N . THR A 1 135 ? 6.406 -1.471 -9.570 1.00 98.06 135 THR A N 1
ATOM 1048 C CA . THR A 1 135 ? 6.196 -2.491 -10.610 1.00 98.06 135 THR A CA 1
ATOM 1049 C C . THR A 1 135 ? 5.761 -1.888 -11.948 1.00 98.06 135 THR A C 1
ATOM 1051 O O . THR A 1 135 ? 6.204 -2.356 -13.004 1.00 98.06 135 THR A O 1
ATOM 1054 N N . MET A 1 136 ? 5.033 -0.768 -11.927 1.00 98.12 136 MET A N 1
ATOM 1055 C CA . MET A 1 136 ? 4.696 -0.002 -13.128 1.00 98.12 136 MET A CA 1
ATOM 1056 C C . MET A 1 136 ? 5.970 0.516 -13.804 1.00 98.12 136 MET A C 1
ATOM 1058 O O . MET A 1 136 ? 6.161 0.347 -15.011 1.00 98.12 136 MET A O 1
ATOM 1062 N N . LEU A 1 137 ? 6.867 1.127 -13.022 1.00 98.12 137 LEU A N 1
ATOM 1063 C CA . LEU A 1 137 ? 8.119 1.688 -13.535 1.00 98.12 137 LEU A CA 1
ATOM 1064 C C . LEU A 1 137 ? 9.104 0.598 -13.960 1.00 98.12 137 LEU A C 1
ATOM 1066 O O . LEU A 1 137 ? 9.759 0.741 -14.992 1.00 98.12 137 LEU A O 1
ATOM 1070 N N . GLN A 1 138 ? 9.185 -0.501 -13.210 1.00 98.12 138 GLN A N 1
ATOM 1071 C CA . GLN A 1 138 ? 9.997 -1.661 -13.573 1.00 98.12 138 GLN A CA 1
ATOM 1072 C C . GLN A 1 138 ? 9.579 -2.215 -14.936 1.00 98.12 138 GLN A C 1
ATOM 1074 O O . GLN A 1 138 ? 10.432 -2.397 -15.806 1.00 98.12 138 GLN A O 1
ATOM 1079 N N . SER A 1 139 ? 8.275 -2.417 -15.159 1.00 97.81 139 SER A N 1
ATOM 1080 C CA . SER A 1 139 ? 7.788 -2.889 -16.454 1.00 97.81 139 SER A CA 1
ATOM 1081 C C . SER A 1 139 ? 8.039 -1.879 -17.572 1.00 97.81 139 SER A C 1
ATOM 1083 O O . SER A 1 139 ? 8.400 -2.293 -18.675 1.00 97.81 139 SER A O 1
ATOM 1085 N N . TYR A 1 140 ? 7.851 -0.583 -17.314 1.00 97.62 140 TYR A N 1
ATOM 1086 C CA . TYR A 1 140 ? 8.075 0.461 -18.314 1.00 97.62 140 TYR A CA 1
ATOM 1087 C C . TYR A 1 140 ? 9.542 0.533 -18.753 1.00 97.62 140 TYR A C 1
ATOM 1089 O O . TYR A 1 140 ? 9.832 0.618 -19.946 1.00 97.62 140 TYR A O 1
ATOM 1097 N N . VAL A 1 141 ? 10.476 0.465 -17.800 1.00 97.81 141 VAL A N 1
ATOM 1098 C CA . VAL A 1 141 ? 11.919 0.477 -18.081 1.00 97.81 141 VAL A CA 1
ATOM 1099 C C . VAL A 1 141 ? 12.351 -0.793 -18.809 1.00 97.81 141 VAL A C 1
ATOM 1101 O O . VAL A 1 141 ? 13.191 -0.720 -19.705 1.00 97.81 141 VAL A O 1
ATOM 1104 N N . LEU A 1 142 ? 11.776 -1.946 -18.451 1.00 97.19 142 LEU A N 1
ATOM 1105 C CA . LEU A 1 142 ? 12.092 -3.218 -19.093 1.00 97.19 142 LEU A CA 1
ATOM 1106 C C . LEU A 1 142 ? 11.670 -3.230 -20.569 1.00 97.19 142 LEU A C 1
ATOM 1108 O O . LEU A 1 142 ? 12.468 -3.595 -21.431 1.00 97.19 142 LEU A O 1
ATOM 1112 N N . ASN A 1 143 ? 10.428 -2.838 -20.863 1.00 96.19 143 ASN A N 1
ATOM 1113 C CA . ASN A 1 143 ? 9.940 -2.660 -22.227 1.00 96.19 143 ASN A CA 1
ATOM 1114 C C . ASN A 1 143 ? 8.673 -1.793 -22.249 1.00 96.19 143 ASN A C 1
ATOM 1116 O O . ASN A 1 143 ? 7.566 -2.289 -22.041 1.00 96.19 143 ASN A O 1
ATOM 1120 N N . SER A 1 144 ? 8.827 -0.522 -22.615 1.00 95.38 144 SER A N 1
ATOM 1121 C CA . SER A 1 144 ? 7.744 0.471 -22.658 1.00 95.38 144 SER A CA 1
ATOM 1122 C C . SER A 1 144 ? 6.657 0.214 -23.710 1.00 95.38 144 SER A C 1
ATOM 1124 O O . SER A 1 144 ? 5.669 0.943 -23.764 1.00 95.38 144 SER A O 1
ATOM 1126 N N . THR A 1 145 ? 6.833 -0.790 -24.575 1.00 95.12 145 THR A N 1
ATOM 1127 C CA . THR A 1 145 ? 5.896 -1.122 -25.665 1.00 95.12 145 THR A CA 1
ATOM 1128 C C . THR A 1 145 ? 5.303 -2.528 -25.561 1.00 95.12 145 THR A C 1
ATOM 1130 O O . THR A 1 145 ? 4.458 -2.885 -26.378 1.00 95.12 145 THR A O 1
ATOM 1133 N N . ALA A 1 146 ? 5.728 -3.332 -24.578 1.00 89.12 146 ALA A N 1
ATOM 1134 C CA . ALA A 1 146 ? 5.294 -4.725 -24.442 1.00 89.12 146 ALA A CA 1
ATOM 1135 C C . ALA A 1 146 ? 3.804 -4.863 -24.103 1.00 89.12 146 ALA A C 1
ATOM 1137 O O . ALA A 1 146 ? 3.127 -5.760 -24.604 1.00 89.12 146 ALA A O 1
ATOM 1138 N N . SER A 1 147 ? 3.306 -3.997 -23.227 1.00 90.44 147 SER A N 1
ATOM 1139 C CA . SER A 1 147 ? 1.954 -4.054 -22.684 1.00 90.44 147 SER A CA 1
ATOM 1140 C C . SER A 1 147 ? 1.575 -2.703 -22.086 1.00 90.44 147 SER A C 1
ATOM 1142 O O . SER A 1 147 ? 2.387 -1.781 -22.000 1.00 90.44 147 SER A O 1
ATOM 1144 N N . ARG A 1 148 ? 0.319 -2.584 -21.651 1.00 95.06 148 ARG A N 1
ATOM 1145 C CA . ARG A 1 148 ? -0.031 -1.562 -20.666 1.00 95.06 148 ARG A CA 1
ATOM 1146 C C . ARG A 1 148 ? 0.636 -1.924 -19.337 1.00 95.06 148 ARG A C 1
ATOM 1148 O O . ARG A 1 148 ? 0.766 -3.101 -19.013 1.00 95.06 148 ARG A O 1
ATOM 1155 N N . HIS A 1 149 ? 1.023 -0.913 -18.567 1.00 96.69 149 HIS A N 1
ATOM 1156 C CA . HIS A 1 149 ? 1.735 -1.096 -17.298 1.00 96.69 149 HIS A CA 1
ATOM 1157 C C . HIS A 1 149 ? 0.818 -1.005 -16.068 1.00 96.69 149 HIS A C 1
ATOM 1159 O O . HIS A 1 149 ? 1.303 -0.734 -14.976 1.00 96.69 149 HIS A O 1
ATOM 1165 N N . ASP A 1 150 ? -0.495 -1.192 -16.243 1.00 96.50 150 ASP A N 1
ATOM 1166 C CA . ASP A 1 150 ? -1.439 -1.389 -15.134 1.00 96.50 150 ASP A CA 1
ATOM 1167 C C . ASP A 1 150 ? -1.377 -2.823 -14.589 1.00 96.50 150 ASP A C 1
ATOM 1169 O O . ASP A 1 150 ? -0.970 -3.740 -15.305 1.00 96.50 150 ASP A O 1
ATOM 1173 N N . MET A 1 151 ? -1.768 -3.008 -13.323 1.00 95.62 151 MET A N 1
ATOM 1174 C CA . MET A 1 151 ? -1.623 -4.282 -12.609 1.00 95.62 151 MET A CA 1
ATOM 1175 C C . MET A 1 151 ? -2.279 -5.447 -13.359 1.00 95.62 151 MET A C 1
ATOM 1177 O O . MET A 1 151 ? -1.630 -6.470 -13.555 1.00 95.62 151 MET A O 1
ATOM 1181 N N . ASP A 1 152 ? -3.502 -5.267 -13.867 1.00 95.69 152 ASP A N 1
ATOM 1182 C CA . ASP A 1 152 ? -4.239 -6.312 -14.594 1.00 95.69 152 ASP A CA 1
ATOM 1183 C C . ASP A 1 152 ? -3.485 -6.795 -15.838 1.00 95.69 152 ASP A C 1
ATOM 1185 O O . ASP A 1 152 ? -3.407 -7.994 -16.133 1.00 95.69 152 ASP A O 1
ATOM 1189 N N . SER A 1 153 ? -2.903 -5.855 -16.585 1.00 96.12 153 SER A N 1
ATOM 1190 C CA . SER A 1 153 ? -2.112 -6.164 -17.773 1.00 96.12 153 SER A CA 1
ATOM 1191 C C . SER A 1 153 ? -0.788 -6.841 -17.413 1.00 96.12 153 SER A C 1
ATOM 1193 O O . SER A 1 153 ? -0.372 -7.769 -18.111 1.00 96.12 153 SER A O 1
ATOM 1195 N N . LEU A 1 154 ? -0.134 -6.410 -16.328 1.00 96.81 154 LEU A N 1
ATOM 1196 C CA . LEU A 1 154 ? 1.121 -6.995 -15.849 1.00 96.81 154 LEU A CA 1
ATOM 1197 C C . LEU A 1 154 ? 0.918 -8.411 -15.299 1.00 96.81 154 LEU A C 1
ATOM 1199 O O . LEU A 1 154 ? 1.650 -9.319 -15.694 1.00 96.81 154 LEU A O 1
ATOM 1203 N N . ALA A 1 155 ? -0.096 -8.624 -14.459 1.00 95.81 155 ALA A N 1
ATOM 1204 C CA . ALA A 1 155 ? -0.441 -9.929 -13.901 1.00 95.81 155 ALA A CA 1
ATOM 1205 C C . ALA A 1 155 ? -0.734 -10.943 -15.013 1.00 95.81 155 ALA A C 1
ATOM 1207 O O . ALA A 1 155 ? -0.189 -12.048 -15.015 1.00 95.81 155 ALA A O 1
ATOM 1208 N N . ARG A 1 156 ? -1.500 -10.541 -16.034 1.00 95.00 156 ARG A N 1
ATOM 1209 C CA . ARG A 1 156 ? -1.772 -11.406 -17.186 1.00 95.00 156 ARG A CA 1
ATOM 1210 C C . ARG A 1 156 ? -0.516 -11.708 -17.997 1.00 95.00 156 ARG A C 1
ATOM 1212 O O . ARG A 1 156 ? -0.319 -12.845 -18.407 1.00 95.00 156 ARG A O 1
ATOM 1219 N N . HIS A 1 157 ? 0.315 -10.701 -18.259 1.00 93.44 157 HIS A N 1
ATOM 1220 C CA . HIS A 1 157 ? 1.490 -10.862 -19.113 1.00 93.44 157 HIS A CA 1
ATOM 1221 C C . HIS A 1 157 ? 2.589 -11.714 -18.463 1.00 93.44 157 HIS A C 1
ATOM 1223 O O . HIS A 1 157 ? 3.178 -12.555 -19.137 1.00 93.44 157 HIS A O 1
ATOM 1229 N N . TYR A 1 158 ? 2.872 -11.491 -17.176 1.00 93.88 158 TYR A N 1
ATOM 1230 C CA . TYR A 1 158 ? 4.000 -12.122 -16.486 1.00 93.88 158 TYR A CA 1
ATOM 1231 C C . TYR A 1 158 ? 3.619 -13.357 -15.669 1.00 93.88 158 TYR A C 1
ATOM 1233 O O . TYR A 1 158 ? 4.476 -14.214 -15.460 1.00 93.88 158 TYR A O 1
ATOM 1241 N N . LEU A 1 159 ? 2.372 -13.454 -15.196 1.00 93.25 159 LEU A N 1
ATOM 1242 C CA . LEU A 1 159 ? 1.940 -14.505 -14.268 1.00 93.25 159 LEU A CA 1
ATOM 1243 C C . LEU A 1 159 ? 0.828 -15.400 -14.836 1.00 93.25 159 LEU A C 1
ATOM 1245 O O . LEU A 1 159 ? 0.504 -16.403 -14.211 1.00 93.25 159 LEU A O 1
ATOM 1249 N N . ASP A 1 160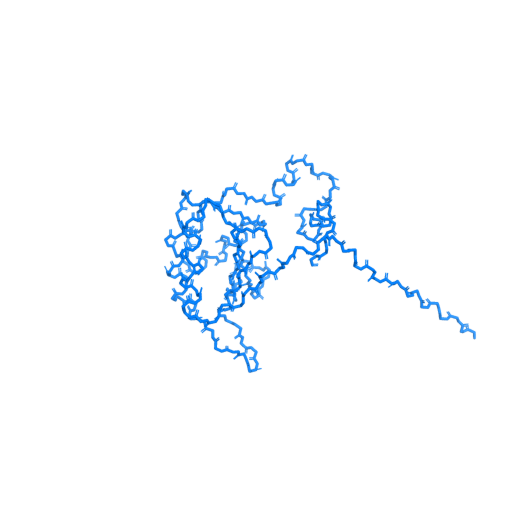 ? 0.253 -15.056 -15.996 1.00 93.75 160 ASP A N 1
ATOM 1250 C CA . ASP A 1 160 ? -0.948 -15.701 -16.554 1.00 93.75 160 ASP A CA 1
ATOM 1251 C C . ASP A 1 160 ? -2.135 -15.704 -15.562 1.00 93.75 160 ASP A C 1
ATOM 1253 O O . ASP A 1 160 ? -2.925 -16.643 -15.486 1.00 93.75 160 ASP A O 1
ATOM 1257 N N . VAL A 1 161 ? -2.250 -14.626 -14.772 1.00 90.81 161 VAL A N 1
ATOM 1258 C CA . VAL A 1 161 ? -3.297 -14.422 -13.756 1.00 90.81 161 VAL A CA 1
ATOM 1259 C C . VAL A 1 161 ? -4.210 -13.263 -14.157 1.00 90.81 161 VAL A C 1
ATOM 1261 O O . VAL A 1 161 ? -3.780 -12.297 -14.789 1.00 90.81 161 VAL A O 1
ATOM 1264 N N . ARG A 1 162 ? -5.490 -13.354 -13.783 1.00 87.94 162 ARG A N 1
ATOM 1265 C CA . ARG A 1 162 ? -6.438 -12.235 -13.838 1.00 87.94 162 ARG A CA 1
ATOM 1266 C C . ARG A 1 162 ? -6.710 -11.731 -12.424 1.00 87.94 162 ARG A C 1
ATOM 1268 O O . ARG A 1 162 ? -7.034 -12.545 -11.561 1.00 87.94 162 ARG A O 1
ATOM 1275 N N . THR A 1 163 ? -6.565 -10.427 -12.239 1.00 76.81 163 THR A N 1
ATOM 1276 C CA . THR A 1 163 ? -6.887 -9.676 -11.022 1.00 76.81 163 THR A CA 1
ATOM 1277 C C . THR A 1 163 ? -8.241 -8.992 -11.134 1.00 76.81 163 THR A C 1
ATOM 1279 O O . THR A 1 163 ? -8.737 -8.854 -12.281 1.00 76.81 163 THR A O 1
#

pLDDT: mean 89.83, std 18.44, range [29.81, 98.75]

Sequence (163 aa):
DNDNAKGTGSDTAATGPAADMDYQIITEQSAFEHWLLRLQQAELFAFDTETTSLDYMQAELVGLSFSVQAGEAAYVPLTHDYPGAPEQLDRQQVLEALRTLLEDPTKAKLGQNLKYDWHVLHNHGVNLAGIQHDTMLQSYVLNSTASRHDMDSLARHYLDVRT

Solvent-accessible surface area (backbone atoms only — not comparable to full-atom values): 9477 Å² total; per-residue (Å²): 135,88,84,86,82,80,79,81,76,78,82,73,78,65,79,48,86,80,61,79,67,50,74,43,80,39,52,47,72,72,57,46,52,53,49,52,53,53,60,71,70,40,75,46,32,38,51,50,67,40,57,79,45,94,51,52,93,75,28,46,77,30,29,43,37,39,29,75,49,93,45,38,37,42,34,35,52,40,55,74,79,57,94,84,53,73,80,53,42,59,54,66,61,53,49,60,71,43,36,69,59,41,47,28,62,85,42,36,30,30,30,66,57,52,71,52,47,36,44,39,37,42,78,72,75,34,64,65,34,19,79,74,41,39,52,28,57,53,46,39,72,76,42,70,80,79,59,63,61,48,69,55,51,42,36,36,73,78,59,49,36,84,119

Mean predicted aligned error: 7.12 Å

Foldseek 3Di:
DDDDDPPPPPPPQDDDPPDQAAEEEDQDPVVLVVVLVVLVPALEKEKDFDWDDPPLVPTATQWIKMDRDPRYIYIAGADDDDVPDDHGDHPLVSCVSCQVVQQDQSRAYEYAPCVSVQSNVVVVVRRGHRDPYHQLVVVCVVPVPPWHSDPQTCCCVPPVGGD

Secondary structure (DSSP, 8-state):
---------------------EEEE--SHHHHHHHHHHHHH-SEEEEEEEES-S-TTTPPEEEEEEEEETTEEEEEE----STTPPP---HHHHHHHHHHHHH-TTSEEEESSHHHHHHHHHHTT-----EEEEHHHHHHHH-TTSS--SHHHHHHHHHS---

Nearest PDB structures (foldseek):
  2kfn-assembly1_A  TM=9.908E-01  e=2.907E-20  Escherichia coli
  1d8y-assembly1_A  TM=9.911E-01  e=7.214E-20  Escherichia coli
  1kfd-assembly1_A  TM=9.918E-01  e=1.678E-19  Escherichia coli
  1kln-assembly1_A  TM=9.854E-01  e=3.211E-19  Escherichia coli
  8oo6-assembly1_A  TM=9.811E-01  e=1.525E-18  Escherichia coli 'BL21-Gold(DE3)pLysS AG'